Protein AF-A0A4V0I8H4-F1 (afdb_monomer_lite)

Structure (mmCIF, N/CA/C/O backbone):
data_AF-A0A4V0I8H4-F1
#
_entry.id   AF-A0A4V0I8H4-F1
#
loop_
_atom_site.group_PDB
_atom_site.id
_atom_site.type_symbol
_atom_site.label_atom_id
_atom_site.label_alt_id
_atom_site.label_comp_id
_atom_site.label_asym_id
_atom_site.label_entity_id
_atom_site.label_seq_id
_atom_site.pdbx_PDB_ins_code
_atom_site.Cartn_x
_atom_site.Cartn_y
_atom_site.Cartn_z
_atom_site.occupancy
_atom_site.B_iso_or_equiv
_atom_site.auth_seq_id
_atom_site.auth_comp_id
_atom_site.auth_asym_id
_atom_site.auth_atom_id
_atom_site.pdbx_PDB_model_num
ATOM 1 N N . MET A 1 1 ? 23.364 7.318 -5.385 1.00 49.06 1 MET A N 1
ATOM 2 C CA . MET A 1 1 ? 21.998 7.582 -4.887 1.00 49.06 1 MET A CA 1
ATOM 3 C C . MET A 1 1 ? 21.039 6.847 -5.800 1.00 49.06 1 MET A C 1
ATOM 5 O O . MET A 1 1 ? 21.097 7.093 -6.998 1.00 49.06 1 MET A O 1
ATOM 9 N N . ASN A 1 2 ? 20.236 5.917 -5.276 1.00 55.50 2 ASN A N 1
ATOM 10 C CA . ASN A 1 2 ? 19.131 5.368 -6.062 1.00 55.50 2 ASN A CA 1
ATOM 11 C C . ASN A 1 2 ? 18.101 6.488 -6.272 1.00 55.50 2 ASN A C 1
ATOM 13 O O . ASN A 1 2 ? 17.814 7.202 -5.310 1.00 55.50 2 ASN A O 1
ATOM 17 N N . PRO A 1 3 ? 17.595 6.694 -7.497 1.00 66.44 3 PRO A N 1
ATOM 18 C CA . PRO A 1 3 ? 16.552 7.683 -7.733 1.00 66.44 3 PRO A CA 1
ATOM 19 C C . PRO A 1 3 ? 15.295 7.306 -6.943 1.00 66.44 3 PRO A C 1
ATOM 21 O O . PRO A 1 3 ? 14.922 6.132 -6.900 1.00 66.44 3 PRO A O 1
ATOM 24 N N . GLU A 1 4 ? 14.649 8.298 -6.327 1.00 86.56 4 GLU A N 1
ATOM 25 C CA . GLU A 1 4 ? 13.338 8.097 -5.707 1.00 86.56 4 GLU A CA 1
ATOM 26 C C . GLU A 1 4 ? 12.327 7.627 -6.758 1.00 86.56 4 GLU A C 1
ATOM 28 O O . GLU A 1 4 ? 12.319 8.098 -7.901 1.00 86.56 4 GLU A O 1
ATOM 33 N N . PHE A 1 5 ? 11.469 6.687 -6.373 1.00 92.62 5 PHE A N 1
ATOM 34 C CA . PHE A 1 5 ? 10.432 6.176 -7.251 1.00 92.62 5 PHE A CA 1
ATOM 35 C C . PHE A 1 5 ? 9.280 7.172 -7.355 1.00 92.62 5 PHE A C 1
ATOM 37 O O . PHE A 1 5 ? 8.742 7.646 -6.358 1.00 92.62 5 PHE A O 1
ATOM 44 N N . THR A 1 6 ? 8.829 7.439 -8.577 1.00 93.25 6 THR A N 1
ATOM 45 C CA . THR A 1 6 ? 7.557 8.134 -8.783 1.00 93.25 6 THR A CA 1
ATOM 46 C C . THR A 1 6 ? 6.411 7.194 -8.424 1.00 93.25 6 THR A C 1
ATOM 48 O O . THR A 1 6 ? 6.366 6.062 -8.907 1.00 93.25 6 THR A O 1
ATOM 51 N N . VAL A 1 7 ? 5.478 7.662 -7.594 1.00 91.25 7 VAL A N 1
ATOM 52 C CA . VAL A 1 7 ? 4.316 6.881 -7.153 1.00 91.25 7 VAL A CA 1
ATOM 53 C C . VAL A 1 7 ? 3.080 7.311 -7.939 1.00 91.25 7 VAL A C 1
ATOM 55 O O . VAL A 1 7 ? 2.667 8.468 -7.874 1.00 91.25 7 VAL A O 1
ATOM 58 N N . GLY A 1 8 ? 2.490 6.376 -8.679 1.00 88.94 8 GLY A N 1
ATOM 59 C CA . GLY A 1 8 ? 1.197 6.528 -9.342 1.00 88.94 8 GLY A CA 1
ATOM 60 C C . GLY A 1 8 ? 0.136 5.617 -8.730 1.00 88.94 8 GLY A C 1
ATOM 61 O O . GLY A 1 8 ? 0.456 4.596 -8.126 1.00 88.94 8 GLY A O 1
ATOM 62 N N . ASN A 1 9 ? -1.135 5.957 -8.933 1.00 87.12 9 ASN A N 1
ATOM 63 C CA . ASN A 1 9 ? -2.275 5.161 -8.473 1.00 87.12 9 ASN A CA 1
ATOM 64 C C . ASN A 1 9 ? -2.962 4.500 -9.671 1.00 87.12 9 ASN A C 1
ATOM 66 O O . ASN A 1 9 ? -3.158 5.150 -10.698 1.00 87.12 9 ASN A O 1
ATOM 70 N N . VAL A 1 10 ? -3.352 3.230 -9.548 1.00 80.81 10 VAL A N 1
ATOM 71 C CA . VAL A 1 10 ? -4.072 2.480 -10.593 1.00 80.81 10 VAL A CA 1
ATOM 72 C C . VAL A 1 10 ? -5.081 1.506 -9.990 1.00 80.81 10 VAL A C 1
ATOM 74 O O . VAL A 1 10 ? -5.017 1.160 -8.813 1.00 80.81 10 VAL A O 1
ATOM 77 N N . GLY A 1 11 ? -5.990 1.009 -10.829 1.00 79.00 11 GLY A N 1
ATOM 78 C CA . GLY A 1 11 ? -6.892 -0.077 -10.461 1.00 79.00 11 GLY A CA 1
ATOM 79 C C . GLY A 1 11 ? -7.917 0.332 -9.405 1.00 79.00 11 GLY A C 1
ATOM 80 O O . GLY A 1 11 ? -8.565 1.367 -9.531 1.00 79.00 11 GLY A O 1
ATOM 81 N N . GLN A 1 12 ? -8.087 -0.512 -8.385 1.00 79.38 12 GLN A N 1
ATOM 82 C CA . GLN A 1 12 ? -9.115 -0.350 -7.348 1.00 79.38 12 GLN A CA 1
ATOM 83 C C . GLN A 1 12 ? -8.701 0.621 -6.233 1.00 79.38 12 GLN A C 1
ATOM 85 O O . GLN A 1 12 ? -9.530 0.972 -5.394 1.00 79.38 12 GLN A O 1
ATOM 90 N N . PHE A 1 13 ? -7.441 1.069 -6.231 1.00 84.50 13 PHE A N 1
ATOM 91 C CA . PHE A 1 13 ? -6.873 1.896 -5.171 1.00 84.50 13 PHE A CA 1
ATOM 92 C C . PHE A 1 13 ? -7.736 3.114 -4.790 1.00 84.50 13 PHE A C 1
ATOM 94 O O . PHE A 1 13 ? -8.000 3.254 -3.597 1.00 84.50 13 PHE A O 1
ATOM 101 N N . PRO A 1 14 ? -8.240 3.955 -5.723 1.00 83.94 14 PRO A N 1
ATOM 102 C CA . PRO A 1 14 ? -9.016 5.138 -5.341 1.00 83.94 14 PRO A CA 1
ATOM 103 C C . PRO A 1 14 ? -10.290 4.787 -4.561 1.00 83.94 14 PRO A C 1
ATOM 105 O O . PRO A 1 14 ? -10.490 5.279 -3.458 1.00 83.94 14 PRO A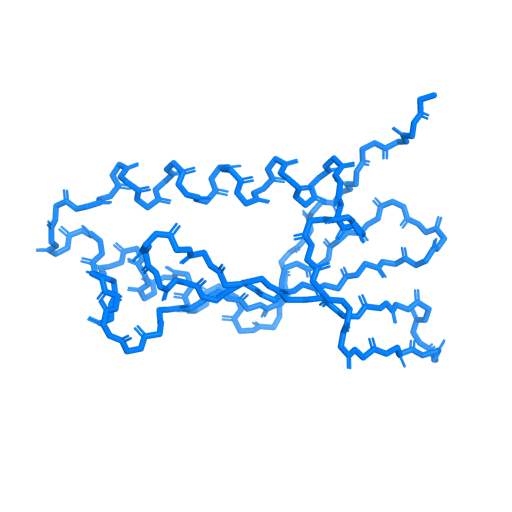 O 1
ATOM 108 N N . GLY A 1 15 ? -11.102 3.853 -5.070 1.00 87.31 15 GLY A N 1
ATOM 109 C CA . GLY A 1 15 ? -12.364 3.487 -4.419 1.00 87.31 15 GLY A CA 1
ATOM 110 C C . GLY A 1 15 ? -12.176 2.778 -3.074 1.00 87.31 15 GLY A C 1
ATOM 111 O O . GLY A 1 15 ? -12.981 2.948 -2.156 1.00 87.31 15 GLY A O 1
ATOM 112 N N . GLN A 1 16 ? -11.106 1.993 -2.919 1.00 90.19 16 GLN A N 1
ATOM 113 C CA . GLN A 1 16 ? -10.797 1.373 -1.630 1.00 90.19 16 GLN A CA 1
ATOM 114 C C . GLN A 1 16 ? -10.252 2.390 -0.619 1.00 90.19 16 GLN A C 1
ATOM 116 O O . GLN A 1 16 ? -10.602 2.324 0.562 1.00 90.19 16 GLN A O 1
ATOM 121 N N . LEU A 1 17 ? -9.448 3.353 -1.079 1.00 92.62 17 LEU A N 1
ATOM 122 C CA . LEU A 1 17 ? -8.963 4.453 -0.255 1.00 92.62 17 LEU A CA 1
ATOM 123 C C . LEU A 1 17 ? -10.124 5.319 0.249 1.00 92.62 17 LEU A C 1
ATOM 125 O O . LEU A 1 17 ? -10.182 5.597 1.445 1.00 92.62 17 LEU A O 1
ATOM 129 N N . ASP A 1 18 ? -11.082 5.664 -0.613 1.00 94.06 18 ASP A N 1
ATOM 130 C CA . ASP A 1 18 ? -12.276 6.429 -0.227 1.00 94.06 18 ASP A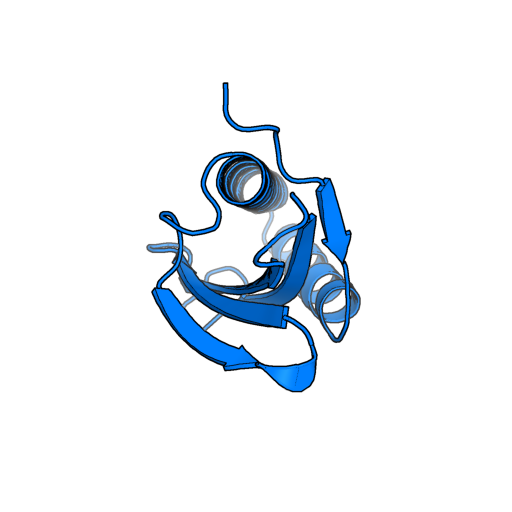 CA 1
ATOM 131 C C . ASP A 1 18 ? -13.072 5.715 0.872 1.00 94.06 18 ASP A C 1
ATOM 133 O O . ASP A 1 18 ? -13.520 6.329 1.845 1.00 94.06 18 ASP A O 1
ATOM 137 N N . ARG A 1 19 ? -13.200 4.384 0.772 1.00 94.31 19 ARG A N 1
ATOM 138 C CA . ARG A 1 19 ? -13.840 3.580 1.818 1.00 94.31 19 ARG A CA 1
ATOM 139 C C . ARG A 1 19 ? -13.079 3.658 3.142 1.00 94.31 19 ARG A C 1
ATOM 141 O O . ARG A 1 19 ? -13.722 3.830 4.174 1.00 94.31 19 ARG A O 1
ATOM 148 N N . LEU A 1 20 ? -11.752 3.530 3.123 1.00 95.56 20 LEU A N 1
ATOM 149 C CA . LEU A 1 20 ? -10.926 3.633 4.331 1.00 95.56 20 LEU A CA 1
ATOM 150 C C . LEU A 1 20 ? -11.032 5.019 4.972 1.00 95.56 20 LEU A C 1
ATOM 152 O O . LEU A 1 20 ? -11.180 5.112 6.188 1.00 95.56 20 LEU A O 1
ATOM 156 N N . LEU A 1 21 ? -10.994 6.081 4.162 1.00 96.44 21 LEU A N 1
ATOM 157 C CA . LEU A 1 21 ? -11.118 7.463 4.627 1.00 96.44 21 LEU A CA 1
ATOM 158 C C . LEU A 1 21 ? -12.459 7.701 5.318 1.00 96.44 21 LEU A C 1
ATOM 160 O O . LEU A 1 21 ? -12.481 8.235 6.425 1.00 96.44 21 LEU A O 1
ATOM 164 N N . ARG A 1 22 ? -13.557 7.229 4.718 1.00 96.81 22 ARG A N 1
ATOM 165 C CA . ARG A 1 22 ? -14.894 7.327 5.313 1.00 96.81 22 ARG A CA 1
ATOM 166 C C . ARG A 1 22 ? -14.988 6.598 6.653 1.00 96.81 22 ARG A C 1
ATOM 168 O O . ARG A 1 22 ? -15.456 7.176 7.626 1.00 96.81 22 ARG A O 1
ATOM 175 N N . VAL A 1 23 ? -14.504 5.357 6.739 1.00 96.69 23 VAL A N 1
ATOM 176 C CA . VAL A 1 23 ? -14.528 4.608 8.011 1.00 96.69 23 VAL A CA 1
ATOM 177 C C . VAL A 1 23 ? -13.639 5.280 9.062 1.00 96.69 23 VAL A C 1
ATOM 179 O O . VAL A 1 23 ? -13.997 5.333 10.238 1.00 96.69 23 VAL A O 1
ATOM 182 N N . ALA A 1 24 ? -12.487 5.822 8.660 1.00 97.19 24 ALA A N 1
ATOM 183 C CA . ALA A 1 24 ? -11.618 6.562 9.565 1.00 97.19 24 ALA A CA 1
ATOM 184 C C . ALA A 1 24 ? -12.284 7.844 10.082 1.00 97.19 24 ALA A C 1
ATOM 186 O O . ALA A 1 24 ? -12.115 8.174 11.250 1.00 97.19 24 ALA A O 1
ATOM 187 N N . GLU A 1 25 ? -13.051 8.548 9.252 1.00 97.31 25 GLU A N 1
ATOM 188 C CA . GLU A 1 25 ? -13.863 9.693 9.669 1.00 97.31 25 GLU A CA 1
ATOM 189 C C . GLU A 1 25 ? -14.941 9.296 10.675 1.00 97.31 25 GLU A C 1
ATOM 191 O O . GLU A 1 25 ? -14.961 9.831 11.783 1.00 97.31 25 GLU A O 1
ATOM 196 N N . GLU A 1 26 ? -15.758 8.295 10.344 1.00 97.38 26 GLU A N 1
ATOM 197 C CA . GLU A 1 26 ? -16.834 7.792 11.209 1.00 97.38 26 GLU A CA 1
ATOM 198 C C . GLU A 1 26 ? -16.323 7.338 12.590 1.00 97.38 26 GLU A C 1
ATOM 200 O O . GLU A 1 26 ? -17.057 7.387 13.577 1.00 97.38 26 GLU A O 1
ATOM 205 N N . ARG A 1 27 ? -15.056 6.912 12.678 1.00 96.38 27 ARG A N 1
ATOM 206 C CA . ARG A 1 27 ? -14.424 6.412 13.910 1.00 96.38 27 ARG A CA 1
ATOM 207 C C . ARG A 1 27 ? -13.450 7.395 14.566 1.00 96.38 27 ARG A C 1
ATOM 209 O O . ARG A 1 27 ? -12.823 7.036 15.558 1.00 96.38 27 ARG A O 1
ATOM 216 N N . GLY A 1 28 ? -13.281 8.605 14.029 1.00 97.50 28 GLY A N 1
ATOM 217 C CA . GLY A 1 28 ? -12.329 9.592 14.559 1.00 97.50 28 GLY A CA 1
ATOM 218 C C . GLY A 1 28 ? -10.850 9.186 14.428 1.00 97.50 28 GLY A C 1
ATOM 219 O O . GLY A 1 28 ? -10.003 9.648 15.188 1.00 97.50 28 GLY A O 1
ATOM 220 N N . LEU A 1 29 ? -10.521 8.319 13.468 1.00 97.31 29 LEU A N 1
ATOM 221 C CA . LEU A 1 29 ? -9.187 7.759 13.213 1.00 97.31 29 LEU A CA 1
ATOM 222 C C . LEU A 1 29 ? -8.481 8.380 11.996 1.00 97.31 29 LEU A C 1
ATOM 224 O O . LEU A 1 29 ? -7.479 7.843 11.521 1.00 97.31 29 LEU A O 1
ATOM 228 N N . GLN A 1 30 ? -8.972 9.506 11.477 1.00 96.44 30 GLN A N 1
ATOM 229 C CA . GLN A 1 30 ? -8.430 10.162 10.277 1.00 96.44 30 GLN A CA 1
ATOM 230 C C . GLN A 1 30 ? -6.927 10.437 10.390 1.00 96.44 30 GLN A C 1
ATOM 232 O O . GLN A 1 30 ? -6.169 10.093 9.488 1.00 96.44 30 GLN A O 1
ATOM 237 N N . ALA A 1 31 ? -6.477 10.999 11.515 1.00 96.50 31 ALA A N 1
ATOM 238 C CA . ALA A 1 31 ? -5.061 11.296 11.736 1.00 96.50 31 ALA A CA 1
ATOM 239 C C . ALA A 1 31 ? -4.191 10.027 11.721 1.00 96.50 31 ALA A C 1
ATOM 241 O O . ALA A 1 31 ? -3.093 10.033 11.164 1.00 96.50 31 ALA A O 1
ATOM 242 N N . VAL A 1 32 ? -4.702 8.926 12.282 1.00 96.50 32 VAL A N 1
ATOM 243 C CA . VAL A 1 32 ? -4.018 7.626 12.283 1.00 96.50 32 VAL A CA 1
ATOM 244 C C . VAL A 1 32 ? -3.897 7.094 10.858 1.00 96.50 32 VAL A C 1
ATOM 246 O O . VAL A 1 32 ? -2.804 6.727 10.434 1.00 96.50 32 VAL A O 1
ATOM 249 N N . LEU A 1 33 ? -4.991 7.107 10.090 1.00 96.38 33 LEU A N 1
ATOM 250 C CA . LEU A 1 33 ? -4.975 6.655 8.701 1.00 96.38 33 LEU A CA 1
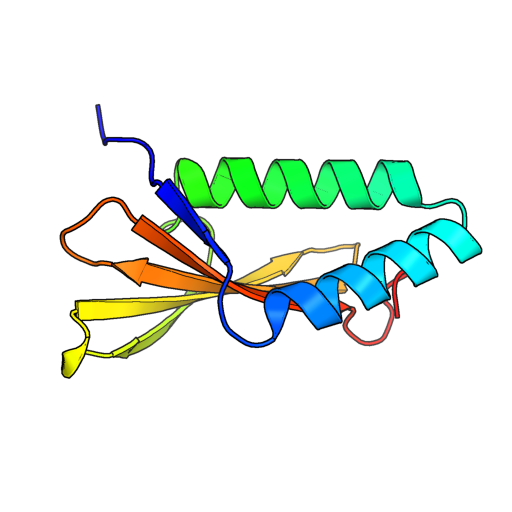ATOM 251 C C . LEU A 1 33 ? -4.046 7.515 7.834 1.00 96.38 33 LEU A C 1
ATOM 253 O O . LEU A 1 33 ? -3.275 6.972 7.051 1.00 96.38 33 LEU A O 1
ATOM 257 N N . LEU A 1 34 ? -4.067 8.841 7.989 1.00 96.44 34 LEU A N 1
ATOM 258 C CA . LEU A 1 34 ? -3.191 9.744 7.239 1.00 96.44 34 LEU A CA 1
ATOM 259 C C . LEU A 1 34 ? -1.708 9.494 7.527 1.00 96.44 34 LEU A C 1
ATOM 261 O O . LEU A 1 34 ? -0.896 9.552 6.604 1.00 96.44 34 LEU A O 1
ATOM 265 N N . ASN A 1 35 ? -1.350 9.189 8.777 1.00 97.12 35 ASN A N 1
ATOM 266 C CA . ASN A 1 35 ? 0.019 8.810 9.118 1.00 97.12 35 ASN A CA 1
ATOM 267 C C . ASN A 1 35 ? 0.410 7.482 8.460 1.00 97.12 35 ASN A C 1
ATOM 269 O O . ASN A 1 35 ? 1.455 7.425 7.820 1.00 97.12 35 ASN A O 1
ATOM 273 N N . ILE A 1 36 ? -0.466 6.470 8.503 1.00 96.56 36 ILE A N 1
ATOM 274 C CA . ILE A 1 36 ? -0.243 5.192 7.807 1.00 96.56 36 ILE A CA 1
ATOM 275 C C . ILE A 1 36 ? -0.036 5.421 6.303 1.00 96.56 36 ILE A C 1
ATOM 277 O O . ILE A 1 36 ? 0.914 4.907 5.724 1.00 96.56 36 ILE A O 1
ATOM 281 N N . LEU A 1 37 ? -0.894 6.211 5.652 1.00 95.50 37 LEU A N 1
ATOM 282 C CA . LEU A 1 37 ? -0.785 6.491 4.216 1.00 95.50 37 LEU A CA 1
ATOM 283 C C . LEU A 1 37 ? 0.507 7.238 3.862 1.00 95.50 37 LEU A C 1
ATOM 285 O O . LEU A 1 37 ? 1.087 6.985 2.804 1.00 95.50 37 LEU A O 1
ATOM 289 N N . ARG A 1 38 ? 0.968 8.141 4.737 1.00 95.56 38 ARG A N 1
ATOM 290 C CA . ARG A 1 38 ? 2.247 8.842 4.570 1.00 95.56 38 ARG A CA 1
ATOM 291 C C . ARG A 1 38 ? 3.421 7.870 4.661 1.00 95.56 38 ARG A C 1
ATOM 293 O O . ARG A 1 38 ? 4.255 7.878 3.766 1.00 95.56 38 ARG A O 1
ATOM 300 N N . GLU A 1 39 ? 3.437 7.002 5.670 1.00 95.81 39 GLU A N 1
ATOM 301 C CA . GLU A 1 39 ? 4.465 5.964 5.822 1.00 95.81 39 GLU A CA 1
ATOM 302 C C . GLU A 1 39 ? 4.498 5.024 4.614 1.00 95.81 39 GLU A C 1
ATOM 304 O O . GLU A 1 39 ? 5.563 4.778 4.055 1.00 95.81 39 GLU A O 1
ATOM 309 N N . VAL A 1 40 ? 3.332 4.560 4.148 1.00 96.06 40 VAL A N 1
ATOM 310 C CA . VAL A 1 40 ? 3.233 3.738 2.933 1.00 96.06 40 VAL A CA 1
ATOM 311 C C . VAL A 1 40 ? 3.861 4.456 1.746 1.00 96.06 40 VAL A C 1
ATOM 313 O O . VAL A 1 40 ? 4.659 3.854 1.033 1.00 96.06 40 VAL A O 1
ATOM 316 N N . ARG A 1 41 ? 3.518 5.731 1.528 1.00 94.88 41 ARG A N 1
ATOM 317 C CA . ARG A 1 41 ? 4.059 6.520 0.418 1.00 94.88 41 ARG A CA 1
ATOM 318 C C . ARG A 1 41 ? 5.577 6.661 0.513 1.00 94.88 41 ARG A C 1
ATOM 320 O O . ARG A 1 41 ? 6.252 6.441 -0.488 1.00 94.88 41 ARG A O 1
ATOM 327 N N . ASP A 1 42 ? 6.095 7.015 1.684 1.00 95.44 42 ASP A N 1
ATOM 328 C CA . ASP 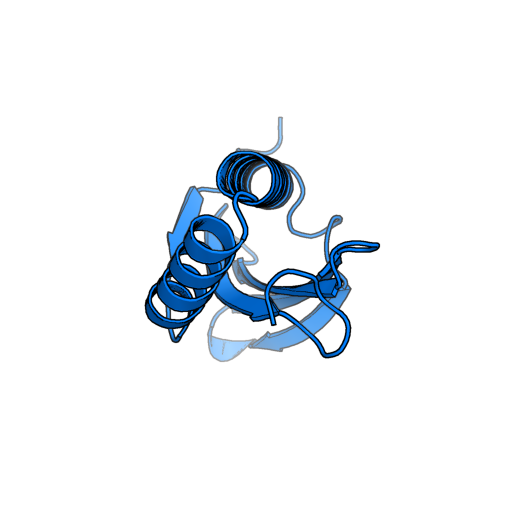A 1 42 ? 7.527 7.231 1.899 1.00 95.44 42 ASP A CA 1
ATOM 329 C C . ASP A 1 42 ? 8.324 5.941 1.654 1.00 95.44 42 ASP A C 1
ATOM 331 O O . ASP A 1 42 ? 9.345 5.954 0.962 1.00 95.44 42 ASP A O 1
ATOM 335 N N . GLU A 1 43 ? 7.823 4.811 2.150 1.00 96.44 43 GLU A N 1
ATOM 336 C CA . GLU A 1 43 ? 8.454 3.502 1.986 1.00 96.44 43 GLU A CA 1
ATOM 337 C C . GLU A 1 43 ? 8.433 3.019 0.533 1.00 96.44 43 GLU A C 1
ATOM 339 O O . GLU A 1 43 ? 9.465 2.605 0.004 1.00 96.44 43 GLU A O 1
ATOM 344 N N . VAL A 1 44 ? 7.300 3.126 -0.174 1.00 95.62 44 VAL A N 1
ATOM 345 C CA . VAL A 1 44 ? 7.252 2.722 -1.591 1.00 95.62 44 VAL A CA 1
ATOM 346 C C . VAL A 1 44 ? 8.009 3.685 -2.507 1.00 95.62 44 VAL A C 1
ATOM 348 O O . VAL A 1 44 ? 8.446 3.291 -3.584 1.00 95.62 44 VAL A O 1
ATOM 351 N N . GLN A 1 45 ? 8.193 4.941 -2.102 1.00 95.62 45 GLN A N 1
ATOM 352 C CA . GLN A 1 45 ? 8.995 5.907 -2.849 1.00 95.62 45 GLN A CA 1
ATOM 353 C C . GLN A 1 45 ? 10.498 5.640 -2.692 1.00 95.62 45 GLN A C 1
ATOM 355 O O . GLN A 1 45 ? 11.249 5.789 -3.659 1.00 95.62 45 GLN A O 1
ATOM 360 N N . ARG A 1 46 ? 10.952 5.228 -1.502 1.00 95.25 46 ARG A N 1
ATOM 361 C CA . ARG A 1 46 ? 12.383 5.039 -1.206 1.00 95.25 46 ARG A CA 1
ATOM 362 C C . ARG A 1 46 ? 12.865 3.601 -1.389 1.00 95.25 46 ARG A C 1
ATOM 364 O O . ARG A 1 46 ? 13.907 3.382 -2.003 1.00 95.25 46 ARG A O 1
ATOM 371 N N . HIS A 1 47 ? 12.103 2.630 -0.890 1.00 95.38 47 HIS A N 1
ATOM 372 C CA . HIS A 1 47 ? 12.517 1.232 -0.739 1.00 95.38 47 HIS A CA 1
ATOM 373 C C . HIS A 1 47 ? 11.466 0.218 -1.234 1.00 95.38 47 HIS A C 1
ATOM 375 O O . HIS A 1 47 ? 11.240 -0.808 -0.587 1.00 95.38 47 HIS A O 1
ATOM 381 N N . PRO A 1 48 ? 10.826 0.400 -2.408 1.00 95.94 48 PRO A N 1
ATOM 382 C CA . PRO A 1 48 ? 9.670 -0.419 -2.777 1.00 95.94 48 PRO A CA 1
ATOM 383 C C . PRO A 1 48 ? 9.977 -1.910 -2.944 1.00 95.94 48 PRO A C 1
ATOM 385 O O . PRO A 1 48 ? 9.088 -2.735 -2.762 1.00 95.94 48 PRO A O 1
ATOM 388 N N . ARG A 1 49 ? 11.210 -2.283 -3.299 1.00 95.75 49 ARG A N 1
ATOM 389 C CA . ARG A 1 49 ? 11.589 -3.696 -3.488 1.00 95.75 49 ARG A CA 1
ATOM 390 C C . ARG A 1 49 ? 11.988 -4.404 -2.193 1.00 95.75 49 ARG A C 1
ATOM 392 O O . ARG A 1 49 ? 12.045 -5.626 -2.188 1.00 95.75 49 ARG A O 1
ATOM 399 N N . GLU A 1 50 ? 12.273 -3.638 -1.144 1.00 96.00 50 GLU A N 1
ATOM 400 C CA . GLU A 1 50 ? 12.691 -4.122 0.179 1.00 96.00 50 GLU A CA 1
ATOM 401 C C . GLU A 1 50 ? 11.527 -4.081 1.175 1.00 96.00 50 GLU A C 1
ATOM 403 O O . GLU A 1 50 ? 11.475 -4.871 2.112 1.00 96.00 50 GLU A O 1
ATOM 408 N N . TRP A 1 51 ? 10.579 -3.162 0.972 1.00 96.69 51 TRP A N 1
ATOM 409 C CA . TRP A 1 51 ? 9.478 -2.948 1.899 1.00 96.69 51 TRP A CA 1
ATOM 410 C C . TRP A 1 51 ? 8.402 -4.039 1.833 1.00 96.69 51 TRP A C 1
ATOM 412 O O . TRP A 1 51 ? 7.852 -4.413 2.864 1.00 96.69 51 TRP A O 1
ATOM 422 N N . GLY A 1 52 ? 8.061 -4.549 0.656 1.00 95.50 52 GLY A N 1
ATOM 423 C CA . GLY A 1 52 ? 7.005 -5.552 0.490 1.00 95.50 52 GLY A CA 1
ATOM 424 C C . GLY A 1 52 ? 7.542 -6.898 0.033 1.00 95.50 52 GLY A C 1
ATOM 425 O O . GLY A 1 52 ? 8.660 -7.001 -0.468 1.00 95.50 52 GLY A O 1
ATOM 426 N N . ASP A 1 53 ? 6.694 -7.918 0.122 1.00 97.38 53 ASP A N 1
ATOM 427 C CA . ASP A 1 53 ? 7.016 -9.253 -0.368 1.00 97.38 53 ASP A CA 1
ATOM 428 C C . ASP A 1 53 ? 6.609 -9.383 -1.843 1.00 97.38 53 ASP A C 1
ATOM 430 O O . ASP A 1 53 ? 5.439 -9.134 -2.176 1.00 97.38 53 ASP A O 1
ATOM 434 N N . PRO A 1 54 ? 7.525 -9.768 -2.750 1.00 97.62 54 PRO A N 1
ATOM 435 C CA . PRO A 1 54 ? 7.182 -10.004 -4.145 1.00 97.62 54 PRO A CA 1
ATOM 436 C C . PRO A 1 54 ? 6.311 -11.259 -4.268 1.00 97.62 54 PRO A C 1
ATOM 438 O O . PRO A 1 54 ? 6.661 -12.317 -3.751 1.00 97.62 54 PRO A O 1
ATOM 441 N N . TYR A 1 55 ? 5.202 -11.175 -5.005 1.00 97.19 55 TYR A N 1
ATOM 442 C CA . TYR A 1 55 ? 4.301 -12.323 -5.199 1.00 97.19 55 TYR A CA 1
ATOM 443 C C . TYR A 1 55 ? 3.964 -12.624 -6.663 1.00 97.19 55 TYR A C 1
ATOM 445 O O . TYR A 1 55 ? 3.419 -13.683 -6.966 1.00 97.19 55 TYR A O 1
ATOM 453 N N . THR A 1 56 ? 4.257 -11.727 -7.610 1.00 97.44 56 THR A N 1
ATOM 454 C CA . THR A 1 56 ? 4.039 -12.001 -9.042 1.00 97.44 56 THR A CA 1
ATOM 455 C C . THR A 1 56 ? 5.011 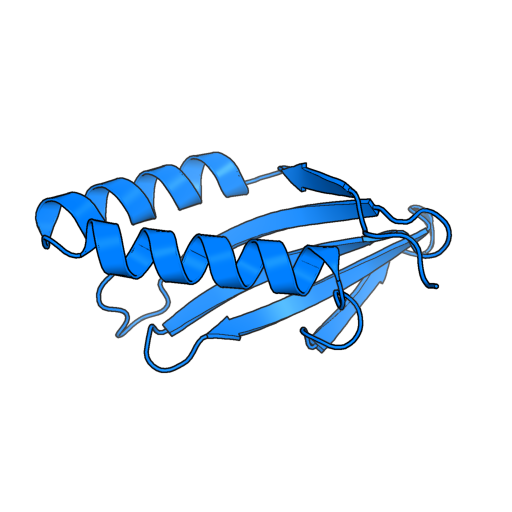-11.219 -9.911 1.00 97.44 56 THR A C 1
ATOM 457 O O . THR A 1 56 ? 5.105 -10.002 -9.799 1.00 97.44 56 THR A O 1
ATOM 460 N N . ASN A 1 57 ? 5.687 -11.902 -10.835 1.00 97.19 57 ASN A N 1
ATOM 461 C CA . ASN A 1 57 ? 6.521 -11.272 -11.857 1.00 97.19 57 ASN A CA 1
ATOM 462 C C . ASN A 1 57 ? 5.761 -11.212 -13.193 1.00 97.19 57 ASN A C 1
ATOM 464 O O . ASN A 1 57 ? 5.524 -12.239 -13.829 1.00 97.19 57 ASN A O 1
ATOM 468 N N . LEU A 1 58 ? 5.392 -10.005 -13.622 1.00 94.94 58 LEU A N 1
ATOM 469 C CA . LEU A 1 58 ? 4.715 -9.730 -14.887 1.00 94.94 58 LEU A CA 1
ATOM 470 C C . LEU A 1 58 ? 5.753 -9.376 -15.958 1.00 94.94 58 LEU A C 1
ATOM 472 O O . LEU A 1 58 ? 5.918 -8.214 -16.331 1.00 94.94 58 LEU A O 1
ATOM 476 N N . ARG A 1 59 ? 6.451 -10.398 -16.469 1.00 94.38 59 ARG A N 1
ATOM 477 C CA . ARG A 1 59 ? 7.574 -10.234 -17.414 1.00 94.38 59 ARG A CA 1
ATOM 478 C C . ARG A 1 59 ? 7.217 -9.399 -18.645 1.00 94.38 59 ARG A C 1
ATOM 480 O O . ARG A 1 59 ? 7.992 -8.533 -19.025 1.00 94.38 59 ARG A O 1
ATOM 487 N N . ALA A 1 60 ? 6.032 -9.612 -19.220 1.00 95.00 60 ALA A N 1
ATOM 488 C CA . ALA A 1 60 ? 5.568 -8.880 -20.402 1.00 95.00 60 ALA A CA 1
ATOM 489 C C . ALA A 1 60 ? 5.397 -7.367 -20.166 1.00 95.00 60 ALA A C 1
ATOM 491 O O . ALA A 1 60 ? 5.446 -6.594 -21.114 1.00 95.00 60 ALA A O 1
ATOM 492 N N . LEU A 1 61 ? 5.205 -6.948 -18.911 1.00 92.81 61 LEU A N 1
ATOM 493 C CA . LEU A 1 61 ? 5.061 -5.542 -18.528 1.00 92.81 61 LEU A CA 1
ATOM 494 C C . LEU A 1 61 ? 6.338 -4.971 -17.901 1.00 92.81 61 LEU A C 1
ATOM 496 O O . LEU A 1 61 ? 6.371 -3.791 -17.574 1.00 92.81 61 LEU A O 1
ATOM 500 N N . ASN A 1 62 ? 7.374 -5.795 -17.723 1.00 96.44 62 ASN A N 1
ATOM 501 C CA . ASN A 1 62 ? 8.599 -5.463 -17.002 1.00 96.44 62 ASN A CA 1
ATOM 502 C C . ASN A 1 62 ? 8.358 -4.959 -15.562 1.00 96.44 62 ASN A C 1
ATOM 504 O O . ASN A 1 62 ? 8.968 -3.988 -15.103 1.00 96.44 62 ASN A O 1
ATOM 508 N N . VAL A 1 63 ? 7.439 -5.623 -14.854 1.00 97.00 63 VAL A N 1
ATOM 509 C CA . VAL A 1 63 ? 6.961 -5.220 -13.524 1.00 97.00 63 VAL A CA 1
ATOM 510 C C . VAL A 1 63 ? 6.913 -6.410 -12.568 1.00 97.00 63 VAL A C 1
ATOM 512 O O . VAL A 1 63 ? 6.549 -7.518 -12.959 1.00 97.00 63 VAL A O 1
ATOM 515 N N . VAL A 1 64 ? 7.207 -6.173 -11.289 1.00 98.19 64 VAL A N 1
ATOM 516 C CA . VAL A 1 64 ? 6.980 -7.133 -10.197 1.00 98.19 64 VAL A CA 1
ATOM 517 C C . VAL A 1 64 ? 5.934 -6.569 -9.237 1.00 98.19 64 VAL A C 1
ATOM 519 O O . VAL A 1 64 ? 6.009 -5.404 -8.853 1.00 98.19 64 VAL A O 1
ATOM 522 N N . ARG A 1 65 ? 4.940 -7.381 -8.867 1.00 97.94 65 ARG A N 1
ATOM 523 C CA . ARG A 1 65 ? 3.930 -7.048 -7.857 1.00 97.94 65 ARG A CA 1
ATOM 524 C C . ARG A 1 65 ? 4.403 -7.457 -6.469 1.00 97.94 65 ARG A C 1
ATOM 526 O O . ARG A 1 65 ? 4.934 -8.555 -6.287 1.00 97.94 65 ARG A O 1
ATOM 533 N N . TYR A 1 66 ? 4.132 -6.578 -5.519 1.00 98.38 66 TYR A N 1
ATOM 534 C CA . TYR A 1 66 ? 4.502 -6.672 -4.120 1.00 98.38 66 TYR A CA 1
ATOM 535 C C . TYR A 1 66 ? 3.290 -6.417 -3.239 1.00 98.38 66 TYR A C 1
ATOM 537 O O . TYR A 1 66 ? 2.352 -5.709 -3.625 1.00 98.38 66 TYR A O 1
ATOM 545 N N . GLY A 1 67 ? 3.307 -6.991 -2.043 1.00 97.50 67 GLY A N 1
ATOM 546 C CA . GLY A 1 67 ? 2.297 -6.704 -1.041 1.00 97.50 67 GLY A CA 1
ATOM 547 C C . GLY A 1 67 ? 2.872 -6.711 0.360 1.00 97.50 67 GLY A C 1
ATOM 548 O O . GLY A 1 67 ? 3.814 -7.441 0.651 1.00 97.50 67 GLY A O 1
ATOM 549 N N . ARG A 1 68 ? 2.277 -5.905 1.235 1.00 97.56 68 ARG A N 1
ATOM 550 C CA . ARG A 1 68 ? 2.628 -5.851 2.653 1.00 97.56 68 ARG A CA 1
ATOM 551 C C . ARG A 1 68 ? 1.363 -5.760 3.487 1.00 97.56 68 ARG A C 1
ATOM 553 O O . ARG A 1 68 ? 0.425 -5.047 3.134 1.00 97.56 68 ARG A O 1
ATOM 560 N N . THR A 1 69 ? 1.342 -6.492 4.593 1.00 97.50 69 THR A N 1
ATOM 561 C CA . THR A 1 69 ? 0.306 -6.350 5.618 1.00 97.50 69 THR A CA 1
ATOM 562 C C . THR A 1 69 ? 0.867 -5.514 6.760 1.00 97.50 69 THR A C 1
ATOM 564 O O . THR A 1 69 ? 1.897 -5.855 7.335 1.00 97.50 69 THR A O 1
ATOM 567 N N . LEU A 1 70 ? 0.201 -4.409 7.072 1.00 96.56 70 LEU A N 1
ATOM 568 C CA . LEU A 1 70 ? 0.575 -3.504 8.149 1.00 96.56 70 LEU A CA 1
ATOM 569 C C . LEU A 1 70 ? -0.087 -3.976 9.441 1.00 96.56 70 LEU A C 1
ATOM 571 O O . LEU A 1 70 ? -1.312 -4.064 9.523 1.00 96.56 70 LEU A O 1
ATOM 575 N N . LEU A 1 71 ? 0.725 -4.293 10.445 1.00 94.25 71 LEU A N 1
ATOM 576 C CA . LEU A 1 71 ? 0.273 -4.641 11.790 1.00 94.25 71 LEU A CA 1
ATOM 577 C C . LEU A 1 71 ? 0.648 -3.502 12.752 1.00 94.25 71 LEU A C 1
ATOM 579 O O . LEU A 1 71 ? 1.720 -2.921 12.587 1.00 94.25 71 LEU A O 1
ATOM 583 N N . PRO A 1 72 ? -0.203 -3.164 13.741 1.00 93.56 72 PRO A N 1
ATOM 584 C CA . PRO A 1 72 ? -1.453 -3.837 14.112 1.00 93.56 72 PRO A CA 1
ATOM 585 C C . PRO A 1 72 ? -2.702 -3.342 13.359 1.00 93.56 72 PRO A C 1
ATOM 587 O O . PRO A 1 72 ? -3.792 -3.842 13.611 1.00 93.56 72 PRO A O 1
ATOM 590 N N . SER A 1 73 ? -2.583 -2.378 12.437 1.00 94.19 73 SER A N 1
ATOM 591 C CA . SER A 1 73 ? -3.739 -1.783 11.737 1.00 94.19 73 SER A CA 1
ATOM 592 C C . SER A 1 73 ? -4.508 -2.757 10.836 1.00 94.19 73 SER A C 1
ATOM 594 O O . SER A 1 73 ? -5.621 -2.441 10.416 1.00 94.19 73 SER A O 1
ATOM 596 N N . ALA A 1 74 ? -3.932 -3.926 10.543 1.00 97.00 74 ALA A N 1
ATOM 597 C CA . ALA A 1 74 ? -4.481 -4.955 9.670 1.00 97.00 74 ALA A CA 1
ATOM 598 C C . ALA A 1 74 ? -4.904 -4.384 8.305 1.00 97.00 74 ALA A C 1
ATOM 600 O O . ALA A 1 74 ? -5.973 -4.693 7.791 1.00 97.00 74 ALA A O 1
ATOM 601 N N . ILE A 1 75 ? -4.066 -3.527 7.716 1.00 97.25 75 ILE A N 1
ATOM 602 C CA . ILE A 1 75 ? -4.258 -2.996 6.359 1.00 97.25 75 ILE A CA 1
ATOM 603 C C . ILE A 1 75 ? -3.358 -3.765 5.396 1.00 97.25 75 ILE A C 1
ATOM 605 O O . ILE A 1 75 ? -2.163 -3.924 5.645 1.00 97.25 75 ILE A O 1
ATOM 609 N N . ARG A 1 76 ? -3.914 -4.215 4.272 1.00 97.06 76 ARG A N 1
ATOM 610 C CA . ARG A 1 76 ? -3.160 -4.770 3.148 1.00 97.06 76 ARG A CA 1
ATOM 611 C C . ARG A 1 76 ? -2.880 -3.670 2.133 1.00 97.06 76 ARG A C 1
ATOM 613 O O . ARG A 1 76 ? -3.797 -2.968 1.716 1.00 97.06 76 ARG A O 1
ATOM 620 N N . VAL A 1 77 ? -1.623 -3.559 1.719 1.00 97.50 77 VAL A N 1
ATOM 621 C CA . VAL A 1 77 ? -1.180 -2.699 0.618 1.00 97.50 77 VAL A CA 1
ATOM 622 C C . VAL A 1 77 ? -0.655 -3.588 -0.496 1.00 97.50 77 VAL A C 1
ATOM 624 O O . VAL A 1 77 ? 0.132 -4.501 -0.242 1.00 97.50 77 VAL A O 1
ATOM 627 N N . GLU A 1 78 ? -1.065 -3.308 -1.727 1.00 97.56 78 GLU A N 1
ATOM 628 C CA . GLU A 1 78 ? -0.533 -3.945 -2.923 1.00 97.56 78 GLU A CA 1
ATOM 629 C C . GLU A 1 78 ? -0.083 -2.913 -3.939 1.00 97.56 78 GLU A C 1
ATOM 631 O O . GLU A 1 78 ? -0.797 -1.959 -4.269 1.00 97.56 78 GLU A O 1
ATOM 636 N N . TYR A 1 79 ? 1.094 -3.152 -4.497 1.00 97.56 79 TYR A N 1
ATOM 637 C CA . TYR A 1 79 ? 1.703 -2.269 -5.470 1.00 97.56 79 TYR A CA 1
ATOM 638 C C . TYR A 1 79 ? 2.549 -3.046 -6.468 1.00 97.56 79 TYR A C 1
ATOM 640 O O . TYR A 1 79 ? 2.799 -4.242 -6.320 1.00 97.56 79 TYR A O 1
ATOM 648 N N . ALA A 1 80 ? 2.972 -2.365 -7.521 1.00 97.38 80 ALA A N 1
ATOM 649 C CA . ALA A 1 80 ? 3.793 -2.937 -8.567 1.00 97.38 80 ALA A CA 1
ATOM 650 C C . ALA A 1 80 ? 4.977 -2.016 -8.861 1.00 97.38 80 ALA A C 1
ATOM 652 O O . ALA A 1 80 ? 4.814 -0.801 -8.904 1.00 97.38 80 ALA A O 1
ATOM 653 N N . VAL A 1 81 ? 6.162 -2.585 -9.053 1.00 97.81 81 VAL A N 1
ATOM 654 C CA . VAL A 1 81 ? 7.413 -1.847 -9.263 1.00 97.81 81 VAL A CA 1
ATOM 655 C C . VAL A 1 81 ? 7.926 -2.158 -10.659 1.00 97.81 81 VAL A C 1
ATOM 657 O O . VAL A 1 81 ? 8.084 -3.330 -11.007 1.00 97.81 81 VAL A O 1
ATOM 660 N N . HIS A 1 82 ? 8.196 -1.130 -11.464 1.00 96.81 82 HIS A N 1
ATOM 661 C CA . HIS A 1 82 ? 8.859 -1.327 -12.754 1.00 96.81 82 HIS A CA 1
ATOM 662 C C . HIS A 1 82 ? 10.316 -1.740 -12.521 1.00 96.81 82 HIS A C 1
ATOM 664 O O . HIS A 1 82 ? 10.986 -1.211 -11.636 1.00 96.81 82 HIS A O 1
ATOM 670 N N . ASN A 1 83 ? 10.839 -2.684 -13.302 1.00 94.25 83 ASN A N 1
ATOM 671 C CA . ASN A 1 83 ? 12.202 -3.184 -13.085 1.00 94.25 83 ASN A CA 1
ATOM 672 C C . ASN A 1 83 ? 13.269 -2.153 -13.487 1.00 94.25 83 ASN A C 1
ATOM 674 O O . ASN A 1 83 ? 14.226 -1.948 -12.751 1.00 94.25 83 ASN A O 1
ATOM 678 N N . GLU A 1 84 ? 13.075 -1.464 -14.614 1.00 93.62 84 GLU A N 1
ATOM 679 C CA . GLU A 1 84 ? 14.054 -0.488 -15.130 1.00 93.62 84 GLU A CA 1
ATOM 680 C C . GLU A 1 84 ? 13.773 0.977 -14.766 1.00 93.62 84 GLU A C 1
ATOM 682 O O . GLU A 1 84 ? 14.701 1.750 -14.547 1.00 93.62 84 GLU A O 1
ATOM 687 N N . LYS A 1 85 ? 12.503 1.387 -14.713 1.00 93.88 85 LYS A N 1
ATOM 688 C CA . LYS A 1 85 ? 12.107 2.762 -14.404 1.00 93.88 85 LYS A CA 1
ATOM 689 C C . LYS A 1 85 ? 11.877 2.903 -12.898 1.00 93.88 85 LYS A C 1
ATOM 691 O O . LYS A 1 85 ? 11.287 1.998 -12.306 1.00 93.88 85 LYS A O 1
ATOM 696 N N . PRO A 1 86 ? 12.266 4.027 -12.273 1.00 94.50 86 PRO A N 1
ATOM 697 C CA . PRO A 1 86 ? 11.959 4.301 -10.875 1.00 94.50 86 PRO A CA 1
ATOM 698 C C . PRO A 1 86 ? 10.483 4.701 -10.746 1.00 94.50 86 PRO A C 1
ATOM 700 O O . PRO A 1 86 ? 10.145 5.862 -10.535 1.00 94.50 86 PRO A O 1
ATOM 703 N N . PHE A 1 87 ? 9.587 3.739 -10.957 1.00 95.62 87 PHE A N 1
ATOM 704 C CA . PHE A 1 87 ? 8.145 3.936 -10.901 1.00 95.62 87 PHE A CA 1
ATOM 705 C C . PHE A 1 87 ? 7.457 2.830 -10.098 1.00 95.62 87 PHE A C 1
ATOM 707 O O . PHE A 1 87 ? 7.752 1.642 -10.279 1.00 95.62 87 PHE A O 1
ATOM 714 N N . VAL A 1 88 ? 6.523 3.236 -9.237 1.00 96.75 88 VAL A N 1
ATOM 715 C CA . VAL A 1 88 ? 5.649 2.362 -8.454 1.00 96.75 88 VAL A CA 1
ATOM 716 C C . VAL A 1 88 ? 4.191 2.683 -8.744 1.00 96.75 88 VAL A C 1
ATOM 718 O O . VAL A 1 88 ? 3.780 3.839 -8.710 1.00 96.75 88 VAL A O 1
ATOM 721 N N . TRP A 1 89 ? 3.391 1.647 -8.966 1.00 96.38 89 TRP A N 1
ATOM 722 C CA . TRP A 1 89 ? 1.940 1.745 -9.036 1.00 96.38 89 TRP A CA 1
ATOM 723 C C . TRP A 1 89 ? 1.312 1.186 -7.766 1.00 96.38 89 TRP A C 1
ATOM 725 O O . TRP A 1 89 ? 1.343 -0.026 -7.556 1.00 96.38 89 TRP A O 1
ATOM 735 N N . LEU A 1 90 ? 0.699 2.039 -6.947 1.00 96.06 90 LEU A N 1
ATOM 736 C CA . LEU A 1 90 ? -0.216 1.597 -5.899 1.00 96.06 90 LEU A CA 1
ATOM 737 C C . LEU A 1 90 ? -1.483 1.056 -6.565 1.00 96.06 90 LEU A C 1
ATOM 739 O O . LEU A 1 90 ? -2.171 1.770 -7.295 1.00 96.06 90 LEU A O 1
ATOM 743 N N . SER A 1 91 ? -1.752 -0.230 -6.350 1.00 93.25 91 SER A N 1
ATOM 744 C CA . SER A 1 91 ? -2.806 -0.969 -7.058 1.00 93.25 91 SER A CA 1
ATOM 745 C C . SER A 1 91 ? -4.033 -1.240 -6.200 1.00 93.25 91 SER A C 1
ATOM 747 O O . SER A 1 91 ? -5.150 -1.284 -6.721 1.00 93.25 91 SER A O 1
ATOM 749 N N . ALA A 1 92 ? -3.832 -1.402 -4.891 1.00 93.88 92 ALA A N 1
ATOM 750 C CA . ALA A 1 92 ? -4.911 -1.615 -3.948 1.00 93.88 92 ALA A CA 1
ATOM 751 C C . ALA A 1 92 ? -4.450 -1.345 -2.506 1.00 93.88 92 ALA A C 1
ATOM 753 O O . ALA A 1 92 ? -3.287 -1.554 -2.152 1.00 93.88 92 ALA A O 1
ATOM 754 N N . ILE A 1 93 ? -5.377 -0.864 -1.681 1.00 95.50 93 ILE A N 1
ATOM 755 C CA . ILE A 1 93 ? -5.191 -0.670 -0.241 1.00 95.50 93 ILE A CA 1
ATOM 756 C C . ILE A 1 93 ? -6.510 -0.944 0.470 1.00 95.50 93 ILE A C 1
ATOM 758 O O . ILE A 1 93 ? -7.514 -0.324 0.151 1.00 95.50 93 ILE A O 1
ATOM 762 N N . TRP A 1 94 ? -6.551 -1.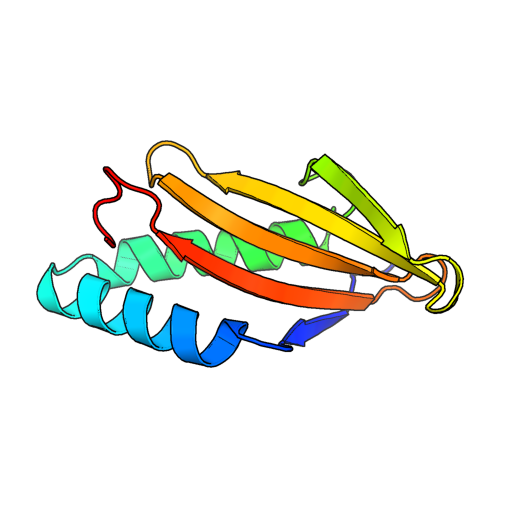885 1.407 1.00 94.81 94 TRP A N 1
ATOM 763 C CA . TRP A 1 94 ? -7.807 -2.222 2.078 1.00 94.81 94 TRP A CA 1
ATOM 764 C C . TRP A 1 94 ? -7.599 -2.787 3.477 1.00 94.81 94 TRP A C 1
ATOM 766 O O . TRP A 1 94 ? -6.553 -3.343 3.806 1.00 94.81 94 TRP A O 1
ATOM 776 N N . ALA A 1 95 ? -8.633 -2.649 4.300 1.00 96.56 95 ALA A N 1
ATOM 777 C CA . ALA A 1 95 ? -8.695 -3.220 5.633 1.00 96.56 95 ALA A CA 1
ATOM 778 C C . ALA A 1 95 ? -8.954 -4.734 5.567 1.00 96.56 95 ALA A C 1
ATOM 780 O O . ALA A 1 95 ? -9.844 -5.196 4.851 1.00 96.56 95 ALA A O 1
ATOM 781 N N . LEU A 1 96 ? -8.184 -5.505 6.328 1.00 96.56 96 LEU A N 1
ATOM 782 C CA . LEU A 1 96 ? -8.421 -6.921 6.592 1.00 96.56 96 LEU A CA 1
ATOM 783 C C . LEU A 1 96 ? -9.374 -7.085 7.792 1.00 96.56 96 LEU A C 1
ATOM 785 O O . LEU A 1 96 ? -9.525 -6.154 8.591 1.00 96.56 96 LEU A O 1
ATOM 789 N N . PRO A 1 97 ? -10.004 -8.263 7.964 1.00 94.62 97 PRO A N 1
ATOM 790 C CA . PRO A 1 97 ? -10.789 -8.558 9.160 1.00 94.62 97 PRO A CA 1
ATOM 791 C C . PRO A 1 97 ? -10.006 -8.272 10.451 1.00 94.62 97 PRO A C 1
ATOM 793 O O . PRO A 1 97 ? -8.841 -8.647 10.570 1.00 94.62 97 PRO A O 1
ATOM 796 N N . GLY A 1 98 ? -10.649 -7.596 11.407 1.00 91.88 98 GLY A N 1
ATOM 797 C CA . GLY A 1 98 ? -10.025 -7.157 12.664 1.00 91.88 98 GLY A CA 1
ATOM 798 C C . GLY A 1 98 ? -9.359 -5.777 12.605 1.00 91.88 98 GLY A C 1
ATOM 799 O O . GLY A 1 98 ? -8.961 -5.254 13.642 1.00 91.88 98 GLY A O 1
ATOM 800 N N . SER A 1 99 ? -9.273 -5.154 11.426 1.00 95.69 99 SER A N 1
ATOM 801 C CA . SER A 1 99 ? -8.811 -3.772 11.298 1.00 95.69 99 SER A CA 1
ATOM 802 C C . SER A 1 99 ? -9.793 -2.783 11.942 1.00 95.69 99 SER A C 1
ATOM 804 O O . SER A 1 99 ? -11.007 -2.916 11.751 1.00 95.69 99 SER A O 1
ATOM 806 N N . PRO A 1 100 ? -9.309 -1.711 12.600 1.00 93.69 100 PRO A N 1
ATOM 807 C CA . PRO A 1 100 ? -10.168 -0.608 13.017 1.00 93.69 100 PRO A CA 1
ATOM 808 C C . PRO A 1 100 ? -10.750 0.181 11.829 1.00 93.69 100 PRO A C 1
ATOM 810 O O . PRO A 1 100 ? -11.598 1.042 12.054 1.00 93.69 100 PRO A O 1
ATOM 813 N N . PHE A 1 101 ? -10.345 -0.125 10.590 1.00 94.06 101 PHE A N 1
ATOM 814 C CA . PHE A 1 101 ? -10.827 0.497 9.353 1.00 94.06 101 PHE A CA 1
ATOM 815 C C . PHE A 1 101 ? -11.731 -0.418 8.499 1.00 94.06 101 PHE A C 1
ATOM 817 O O . PHE A 1 101 ? -12.072 -0.048 7.374 1.00 94.06 101 PHE A O 1
ATOM 824 N N . ALA A 1 102 ? -12.082 -1.613 8.999 1.00 88.12 102 ALA A N 1
ATOM 825 C CA . ALA A 1 102 ? -12.987 -2.558 8.331 1.00 88.12 102 ALA A CA 1
ATOM 826 C C . ALA A 1 102 ? -14.470 -2.199 8.514 1.00 88.12 102 ALA A C 1
ATOM 828 O O . ALA A 1 102 ? -14.845 -1.774 9.640 1.00 88.12 102 ALA A O 1
#

Secondary structure (DSSP, 8-state):
-PPPPEEEE-TTHHHHHHHHHHHHHHTT-HHHHHHHHHHHHHHHHH-HHHHSEEEEEEGGGTEEEEEEEETTTTEEEEEEEESSSSEEEEEEEEEPTT-TT-

Radius of gyration: 13.78 Å; chains: 1; bounding box: 39×24×35 Å

Foldseek 3Di:
DPQFADEAEDACAVVQVVLLCVLCVVVVNNVVVVVVVVVVNVCCRHPVPNQFDFDDDPVVQQKTKTWDQDPPQRKIWIWIQRNPHSYIYGHHIHHDPPHSSD

Sequence (102 aa):
MNPEFTVGNVGQFPGQLDRLLRVAEERGLQAVLLNILREVRDEVQRHPREWGDPYTNLRALNVVRYGRTLLPSAIRVEYAVHNEKPFVWLSAIWALPGSPFA

pLDDT: mean 93.54, std 7.53, range [49.06, 98.38]